Protein AF-A0A4Y2WR35-F1 (afdb_monomer_lite)

Sequence (167 aa):
MSSLKALQKFKPNNNLVEEIQGLIDGTISLHWVKAHIGVAGNEERWNRDDAKGRYTFSIFPKVSTKRCIDSHLLSQVTTNHGLYPHYLKRFNLRESNCRFGEDANEGIQHYIYWCPLLDSCSSIIRPGVSIGQILQDKNKIKEFKSILNFLYNHQQDIFEQESVDRP

pLDDT: mean 83.19, std 10.54, range [44.12, 95.12]

Organism: Araneus ventricosus (NCBI:txid182803)

Structure (mmCIF, N/CA/C/O backbone):
data_AF-A0A4Y2WR35-F1
#
_entry.id   AF-A0A4Y2WR35-F1
#
loop_
_atom_site.group_PDB
_atom_site.id
_atom_site.type_symbol
_atom_site.label_atom_id
_atom_site.label_alt_id
_atom_site.label_comp_id
_atom_site.label_asym_id
_atom_site.label_entity_id
_atom_site.label_seq_id
_atom_site.pdbx_PDB_ins_code
_atom_site.Cartn_x
_atom_site.Cartn_y
_atom_site.Cartn_z
_atom_site.occupancy
_atom_site.B_iso_or_equiv
_atom_site.auth_seq_id
_atom_site.auth_comp_id
_atom_site.auth_asym_id
_atom_site.auth_atom_id
_atom_site.pdbx_PDB_model_num
ATOM 1 N N . MET A 1 1 ? -2.200 11.606 18.482 1.00 44.12 1 MET A N 1
ATOM 2 C CA . MET A 1 1 ? -3.624 11.740 18.879 1.00 44.12 1 MET A CA 1
ATOM 3 C C . MET A 1 1 ? -4.454 10.915 17.909 1.00 44.12 1 MET A C 1
ATOM 5 O O . MET A 1 1 ? -4.179 11.010 16.724 1.00 44.12 1 MET A O 1
ATOM 9 N N . SER A 1 2 ? -5.399 10.084 18.363 1.00 62.19 2 SER A N 1
ATOM 10 C CA . SER A 1 2 ? -6.321 9.415 17.429 1.00 62.19 2 SER A CA 1
ATOM 11 C C . SER A 1 2 ? -7.335 10.423 16.884 1.00 62.19 2 SER A C 1
ATOM 13 O O . SER A 1 2 ? -7.670 11.379 17.584 1.00 62.19 2 SER A O 1
ATOM 15 N N . SER A 1 3 ? -7.857 10.196 15.676 1.00 64.06 3 SER A N 1
ATOM 16 C CA . SER A 1 3 ? -8.886 11.054 15.064 1.00 64.06 3 SER A CA 1
ATOM 17 C C . SER A 1 3 ? -10.121 11.211 15.963 1.00 64.06 3 SER A C 1
ATOM 19 O O . SER A 1 3 ? -10.719 12.276 16.020 1.00 64.06 3 SER A O 1
ATOM 21 N N . LEU A 1 4 ? -10.434 10.181 16.757 1.00 65.50 4 LEU A N 1
ATOM 22 C CA . LEU A 1 4 ? -11.497 10.189 17.765 1.00 65.50 4 LEU A CA 1
ATOM 23 C C . LEU A 1 4 ? -11.230 11.174 18.913 1.00 65.50 4 LEU A C 1
ATOM 25 O O . LEU A 1 4 ? -12.097 11.950 19.298 1.00 65.50 4 LEU A O 1
ATOM 29 N N . LYS A 1 5 ? -9.997 11.175 19.439 1.00 63.31 5 LYS A N 1
ATOM 30 C CA . LYS A 1 5 ? -9.579 12.134 20.470 1.00 63.31 5 LYS A CA 1
ATOM 31 C C . LYS A 1 5 ? -9.493 13.553 19.911 1.00 63.31 5 LYS A C 1
ATOM 33 O O . LYS A 1 5 ? -9.698 14.493 20.668 1.00 63.31 5 LYS A O 1
ATOM 38 N N . ALA A 1 6 ? -9.196 13.708 18.619 1.00 65.06 6 ALA A N 1
ATOM 39 C CA . ALA A 1 6 ? -9.232 15.005 17.950 1.00 65.06 6 ALA A CA 1
ATOM 40 C C . ALA A 1 6 ? -10.673 15.538 17.849 1.00 65.06 6 ALA A C 1
ATOM 42 O O . ALA A 1 6 ? -10.910 16.679 18.227 1.00 65.06 6 ALA A O 1
ATOM 43 N N . LEU A 1 7 ? -11.632 14.685 17.466 1.00 68.75 7 LEU A N 1
ATOM 44 C CA . LEU A 1 7 ? -13.063 15.012 17.405 1.00 68.75 7 LEU A CA 1
ATOM 45 C C . LEU A 1 7 ? -13.647 15.468 18.749 1.00 68.75 7 LEU A C 1
ATOM 47 O O . LEU A 1 7 ? -14.496 16.346 18.766 1.00 68.75 7 LEU A O 1
ATOM 51 N N . GLN A 1 8 ? -13.196 14.907 19.871 1.00 68.25 8 GLN A N 1
ATOM 52 C CA . GLN A 1 8 ? -13.734 15.244 21.198 1.00 68.25 8 GLN A CA 1
ATOM 53 C C . GLN A 1 8 ? -13.068 16.458 21.869 1.00 68.25 8 GLN A C 1
ATOM 55 O O . GLN A 1 8 ? -13.637 17.013 22.804 1.00 68.25 8 GLN A O 1
ATOM 60 N N . LYS A 1 9 ? -11.849 16.847 21.464 1.00 64.88 9 LYS A N 1
ATOM 61 C CA . LYS A 1 9 ? -11.061 17.885 22.165 1.00 64.88 9 LYS A CA 1
ATOM 62 C C . LYS A 1 9 ? -10.856 19.185 21.397 1.00 64.88 9 LYS A C 1
ATOM 64 O O . LYS A 1 9 ? -10.501 20.178 22.027 1.00 64.88 9 LYS A O 1
ATOM 69 N N . PHE A 1 10 ? -11.004 19.194 20.076 1.00 65.69 10 PHE A N 1
ATOM 70 C CA . PHE A 1 10 ? -10.742 20.394 19.283 1.00 65.69 10 PHE A CA 1
ATOM 71 C C . PHE A 1 10 ? -12.014 21.196 19.028 1.00 65.69 10 PHE A C 1
ATOM 73 O O . PHE A 1 10 ? -13.062 20.626 18.725 1.00 65.69 10 PHE A O 1
ATOM 80 N N . LYS A 1 11 ? -11.889 22.531 19.095 1.00 69.56 11 LYS A N 1
ATOM 81 C CA . LYS A 1 11 ? -12.861 23.423 18.463 1.00 69.56 11 LYS A CA 1
ATOM 82 C C . LYS A 1 11 ? -12.789 23.182 16.952 1.00 69.56 11 LYS A C 1
ATOM 84 O O . LYS A 1 11 ? -11.704 23.339 16.385 1.00 69.56 11 LYS A O 1
ATOM 89 N N . PRO A 1 12 ? -13.877 22.733 16.320 1.00 65.81 12 PRO A N 1
ATOM 90 C CA . PRO A 1 12 ? -13.887 22.503 14.888 1.00 65.81 12 PRO A CA 1
ATOM 91 C C . PRO A 1 12 ? -13.735 23.830 14.134 1.00 65.81 12 PRO A C 1
ATOM 93 O O . PRO A 1 12 ? -14.333 24.830 14.501 1.00 65.81 12 PRO A O 1
ATOM 96 N N . ASN A 1 13 ? -12.928 23.824 13.072 1.00 72.00 13 ASN A N 1
ATOM 97 C CA . ASN A 1 13 ? -12.871 24.897 12.066 1.00 72.00 13 ASN A CA 1
ATOM 98 C C . ASN A 1 13 ? -13.473 24.409 10.732 1.00 72.00 13 ASN A C 1
ATOM 100 O O . ASN A 1 13 ? -13.127 24.903 9.661 1.00 72.00 13 ASN A O 1
ATOM 104 N N . ASN A 1 14 ? -14.274 23.342 10.785 1.00 75.12 14 ASN A N 1
ATOM 105 C CA . ASN A 1 14 ? -14.813 22.647 9.625 1.00 75.12 14 ASN A CA 1
ATOM 106 C C . ASN A 1 14 ? -16.244 22.196 9.928 1.00 75.12 14 ASN A C 1
ATOM 108 O O . ASN A 1 14 ? -16.462 21.460 10.892 1.00 75.12 14 ASN A O 1
ATOM 112 N N . ASN A 1 15 ? -17.178 22.597 9.068 1.00 81.06 15 ASN A N 1
ATOM 113 C CA . ASN A 1 15 ? -18.616 22.377 9.225 1.00 81.06 15 ASN A CA 1
ATOM 114 C C . ASN A 1 15 ? -18.983 20.887 9.375 1.00 81.06 15 ASN A C 1
ATOM 116 O O . ASN A 1 15 ? -19.866 20.551 10.153 1.00 81.06 15 ASN A O 1
ATOM 120 N N . LEU A 1 16 ? -18.253 19.969 8.723 1.00 77.88 16 LEU A N 1
ATOM 121 C CA . LEU A 1 16 ? -18.474 18.523 8.886 1.00 77.88 16 LEU A CA 1
ATOM 122 C C . LEU A 1 16 ? -18.156 18.044 10.306 1.00 77.88 16 LEU A C 1
ATOM 124 O O . LEU A 1 16 ? -18.783 17.121 10.817 1.00 77.88 16 LEU A O 1
ATOM 128 N N . VAL A 1 17 ? -17.148 18.637 10.946 1.00 78.25 17 VAL A N 1
ATOM 129 C CA . VAL A 1 17 ? -16.746 18.261 12.305 1.00 78.25 17 VAL A CA 1
ATOM 130 C C . VAL A 1 17 ? -17.771 18.778 13.317 1.00 78.25 17 VAL A C 1
ATOM 132 O O . VAL A 1 17 ? -18.075 18.060 14.266 1.00 78.25 17 VAL A O 1
ATOM 135 N N . GLU A 1 18 ? -18.344 19.964 13.086 1.00 79.75 18 GLU A N 1
ATOM 136 C CA . GLU A 1 18 ? -19.463 20.506 13.874 1.00 79.75 18 GLU A CA 1
ATOM 137 C C . GLU A 1 18 ? -20.716 19.633 13.761 1.00 79.75 18 GLU A C 1
ATOM 139 O O . GLU A 1 18 ? -21.294 19.262 14.781 1.00 79.75 18 GLU A O 1
ATOM 144 N N . GLU A 1 19 ? -21.094 19.232 12.544 1.00 83.12 19 GLU A N 1
ATOM 145 C CA . GLU A 1 19 ? -22.228 18.328 12.317 1.00 83.12 19 GLU A CA 1
ATOM 146 C C . GLU A 1 19 ? -22.036 16.983 13.028 1.00 83.12 19 GLU A C 1
ATOM 148 O O . GLU A 1 19 ? -22.923 16.521 13.744 1.00 83.12 19 GLU A O 1
ATOM 153 N N . ILE A 1 20 ? -20.854 16.368 12.896 1.00 81.88 20 ILE A N 1
ATOM 154 C CA . ILE A 1 20 ? -20.542 15.101 13.572 1.00 81.88 20 ILE A CA 1
ATOM 155 C C . ILE A 1 20 ? -20.581 15.267 15.096 1.00 81.88 20 ILE A C 1
ATOM 157 O O . ILE A 1 20 ? -21.106 14.391 15.780 1.00 81.88 20 ILE A O 1
ATOM 161 N N . GLN A 1 21 ? -20.053 16.368 15.642 1.00 77.38 21 GLN A N 1
ATOM 162 C CA . GLN A 1 21 ? -20.131 16.657 17.079 1.00 77.38 21 GLN A CA 1
ATOM 163 C C . GLN A 1 21 ? -21.580 16.828 17.552 1.00 77.38 21 GLN A C 1
ATOM 165 O O . GLN A 1 21 ? -21.914 16.325 18.619 1.00 77.38 21 GLN A O 1
ATOM 170 N N . GLY A 1 22 ? -22.443 17.471 16.758 1.00 80.12 22 GLY A N 1
ATOM 171 C CA . GLY A 1 22 ? -23.868 17.629 17.069 1.00 80.12 22 GLY A CA 1
ATOM 172 C C . GLY A 1 22 ? -24.654 16.313 17.081 1.00 80.12 22 GLY A C 1
ATOM 173 O O . GLY A 1 22 ? -25.625 16.191 17.823 1.00 80.12 22 GLY A O 1
ATOM 174 N N . LEU A 1 23 ? -24.222 15.315 16.302 1.00 82.06 23 LEU A N 1
ATOM 175 C CA . LEU A 1 23 ? -24.818 13.972 16.289 1.00 82.06 23 LEU A CA 1
ATOM 176 C C . LEU A 1 23 ? -24.358 13.091 17.460 1.00 82.06 23 LEU A C 1
ATOM 178 O O . LEU A 1 23 ? -25.039 12.125 17.799 1.00 82.06 23 LEU A O 1
ATOM 182 N N . ILE A 1 24 ? -23.203 13.386 18.063 1.00 80.56 24 ILE A N 1
ATOM 183 C CA . ILE A 1 24 ? -22.684 12.663 19.228 1.00 80.56 24 ILE A CA 1
ATOM 184 C C . ILE A 1 24 ? -23.277 13.315 20.480 1.00 80.56 24 ILE A C 1
ATOM 186 O O . ILE A 1 24 ? -22.638 14.139 21.135 1.00 80.56 24 ILE A O 1
ATOM 190 N N . ASP A 1 25 ? -24.518 12.964 20.810 1.00 74.62 25 ASP A N 1
ATOM 191 C CA . ASP A 1 25 ? -25.095 13.356 22.093 1.00 74.62 25 ASP A CA 1
ATOM 192 C C . ASP A 1 25 ? -24.472 12.550 23.253 1.00 74.62 25 ASP A C 1
ATOM 194 O O . ASP A 1 25 ? -23.735 11.576 23.061 1.00 74.62 25 ASP A O 1
ATOM 198 N N . GLY A 1 26 ? -24.762 12.963 24.490 1.00 72.38 26 GLY A N 1
ATOM 199 C CA . GLY A 1 26 ? -24.233 12.325 25.701 1.00 72.38 26 GLY A CA 1
ATOM 200 C C . GLY A 1 26 ? -24.618 10.849 25.883 1.00 72.38 26 GLY A C 1
ATOM 201 O O . GLY A 1 26 ? -24.172 10.233 26.850 1.00 72.38 26 GLY A O 1
ATOM 202 N N . THR A 1 27 ? -25.427 10.275 24.986 1.00 82.00 27 THR A N 1
ATOM 203 C CA . THR A 1 27 ? -25.797 8.855 24.987 1.00 82.00 27 THR A CA 1
ATOM 204 C C . THR A 1 27 ? -24.857 7.995 24.136 1.00 82.00 27 THR A C 1
ATOM 206 O O . THR A 1 27 ? -24.815 6.774 24.305 1.00 82.00 27 THR A O 1
ATOM 209 N N . ILE A 1 28 ? -24.047 8.607 23.265 1.00 76.69 28 ILE A N 1
ATOM 210 C CA . ILE A 1 28 ? -23.134 7.901 22.365 1.00 76.69 28 ILE A CA 1
ATOM 211 C C . ILE A 1 28 ? -21.714 7.910 22.932 1.00 76.69 28 ILE A C 1
ATOM 213 O O . ILE A 1 28 ? -21.074 8.948 23.092 1.00 76.69 28 ILE A O 1
ATOM 217 N N . SER A 1 29 ? -21.167 6.714 23.168 1.00 73.75 29 SER A N 1
ATOM 218 C CA . SER A 1 29 ? -19.768 6.542 23.564 1.00 73.75 29 SER A CA 1
ATOM 219 C C . SER A 1 29 ? -18.930 6.009 22.405 1.00 73.75 29 SER A C 1
ATOM 221 O O . SER A 1 29 ? -19.184 4.948 21.833 1.00 73.75 29 SER A O 1
ATOM 223 N N . LEU A 1 30 ? -17.888 6.756 22.057 1.00 74.94 30 LEU A N 1
ATOM 224 C CA . LEU A 1 30 ? -16.969 6.384 20.995 1.00 74.94 30 LEU A CA 1
ATOM 225 C C . LEU A 1 30 ? -15.734 5.697 21.579 1.00 74.94 30 LEU A C 1
ATOM 227 O O . LEU A 1 30 ? -15.012 6.277 22.390 1.00 74.94 30 LEU A O 1
ATOM 231 N N . HIS A 1 31 ? -15.445 4.487 21.106 1.00 73.00 31 HIS A N 1
ATOM 232 C CA . HIS A 1 31 ? -14.289 3.705 21.534 1.00 73.00 31 HIS A CA 1
ATOM 233 C C . HIS A 1 31 ? -13.384 3.393 20.347 1.00 73.00 31 HIS A C 1
ATOM 235 O O . HIS A 1 31 ? -13.841 2.948 19.295 1.00 73.00 31 HIS A O 1
ATOM 241 N N . TRP A 1 32 ? -12.075 3.598 20.519 1.00 71.25 32 TRP A N 1
ATOM 242 C CA . TRP A 1 32 ? -11.104 3.076 19.564 1.00 71.25 32 TRP A CA 1
ATOM 243 C C . TRP A 1 32 ? -10.790 1.632 19.930 1.00 71.25 32 TRP A C 1
ATOM 245 O O . TRP A 1 32 ? -10.227 1.359 20.989 1.00 71.25 32 TRP A O 1
ATOM 255 N N . VAL A 1 33 ? -11.144 0.716 19.039 1.00 68.31 33 VAL A N 1
ATOM 256 C CA . VAL A 1 33 ? -10.839 -0.704 19.178 1.00 68.31 33 VAL A CA 1
ATOM 257 C C . VAL A 1 33 ? -9.763 -1.040 18.159 1.00 68.31 33 VAL A C 1
ATOM 259 O O . VAL A 1 33 ? -9.897 -0.725 16.975 1.00 68.31 33 VAL A O 1
ATOM 262 N N . LYS A 1 34 ? -8.681 -1.684 18.605 1.00 67.75 34 LYS A N 1
ATOM 263 C CA . LYS A 1 34 ? -7.681 -2.206 17.676 1.00 67.75 34 LYS A CA 1
ATOM 264 C C . LYS A 1 34 ? -8.340 -3.289 16.829 1.00 67.75 34 LYS A C 1
ATOM 266 O O . LYS A 1 34 ? -8.971 -4.194 17.369 1.00 67.75 34 LYS A O 1
ATOM 271 N N . ALA A 1 35 ? -8.175 -3.221 15.513 1.00 69.75 35 ALA A N 1
ATOM 272 C CA . ALA A 1 35 ? -8.637 -4.301 14.657 1.00 69.75 35 ALA A CA 1
ATOM 273 C C . ALA A 1 35 ? -8.012 -5.637 15.098 1.00 69.75 35 ALA A C 1
ATOM 275 O O . ALA A 1 35 ? -6.855 -5.677 15.526 1.00 69.75 35 ALA A O 1
ATOM 276 N N . HIS A 1 36 ? -8.773 -6.723 14.943 1.00 72.81 36 HIS A N 1
ATOM 277 C CA . HIS A 1 36 ? -8.293 -8.102 15.105 1.00 72.81 36 HIS A CA 1
ATOM 278 C C . HIS A 1 36 ? -7.995 -8.546 16.547 1.00 72.81 36 HIS A C 1
ATOM 280 O O . HIS A 1 36 ? -7.155 -9.419 16.736 1.00 72.81 36 HIS A O 1
ATOM 286 N N . ILE A 1 37 ? -8.658 -7.966 17.556 1.00 76.75 37 ILE A N 1
ATOM 287 C CA . ILE A 1 37 ? -8.525 -8.378 18.970 1.00 76.75 37 ILE A CA 1
ATOM 288 C C . ILE A 1 37 ? -9.687 -9.253 19.489 1.00 76.75 37 ILE A C 1
ATOM 290 O O . ILE A 1 37 ? -9.859 -9.344 20.700 1.00 76.75 37 ILE A O 1
ATOM 294 N N . GLY A 1 38 ? -10.501 -9.867 18.619 1.00 78.75 38 GLY A N 1
ATOM 295 C CA . GLY A 1 38 ? -11.636 -10.704 19.042 1.00 78.75 38 GLY A CA 1
ATOM 296 C C . GLY A 1 38 ? -12.984 -9.983 19.145 1.00 78.75 38 GLY A C 1
ATOM 297 O O . GLY A 1 38 ? -13.934 -10.540 19.686 1.00 78.75 38 GLY A O 1
ATOM 298 N N . VAL A 1 39 ? -13.103 -8.738 18.668 1.00 82.56 39 VAL A 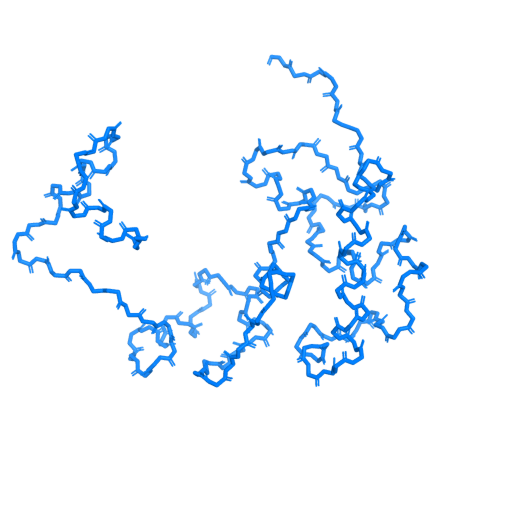N 1
ATOM 299 C CA . VAL A 1 39 ? -14.390 -8.019 18.689 1.00 82.56 39 VAL A CA 1
ATOM 300 C C . VAL A 1 39 ? -15.252 -8.472 17.513 1.00 82.56 39 VAL A C 1
ATOM 302 O O . VAL A 1 39 ? -14.990 -8.074 16.376 1.00 82.56 39 VAL A O 1
ATOM 305 N N . ALA A 1 40 ? -16.292 -9.259 17.807 1.00 84.44 40 ALA A N 1
ATOM 306 C CA . ALA A 1 40 ? -17.157 -9.927 16.828 1.00 84.44 40 ALA A CA 1
ATOM 307 C C . ALA A 1 40 ? -17.599 -9.012 15.674 1.00 84.44 40 ALA A C 1
ATOM 309 O O . ALA A 1 40 ? -17.296 -9.301 14.523 1.00 84.44 40 ALA A O 1
ATOM 310 N N . GLY A 1 41 ? -18.184 -7.842 15.959 1.00 82.00 41 GLY A N 1
ATOM 311 C CA . GLY A 1 41 ? -18.642 -6.924 14.905 1.00 82.00 41 GLY A CA 1
ATOM 312 C C . GLY A 1 41 ? -17.525 -6.383 13.996 1.00 82.00 41 GLY A C 1
ATOM 313 O O . GLY A 1 41 ? -17.745 -6.141 12.810 1.00 82.00 41 GLY A O 1
ATOM 314 N N . ASN A 1 42 ? -16.302 -6.226 14.515 1.00 79.50 42 ASN A N 1
ATOM 315 C CA . ASN A 1 42 ? -15.149 -5.821 13.707 1.00 79.50 42 ASN A CA 1
ATOM 316 C C . ASN A 1 42 ? -14.629 -6.981 12.838 1.00 79.50 42 ASN A C 1
ATOM 318 O O . ASN A 1 42 ? -14.214 -6.762 11.700 1.00 79.50 42 ASN A O 1
ATOM 322 N N . GLU A 1 43 ? -14.639 -8.206 13.361 1.00 83.19 43 GLU A N 1
ATOM 323 C CA . GLU A 1 43 ? -14.208 -9.405 12.632 1.00 83.19 43 GLU A CA 1
ATOM 324 C C . GLU A 1 43 ? -15.219 -9.824 11.564 1.00 83.19 43 GLU A C 1
ATOM 326 O O . GLU A 1 43 ? -14.834 -10.099 10.431 1.00 83.19 43 GLU A O 1
ATOM 331 N N . GLU A 1 44 ? -16.512 -9.768 11.874 1.00 86.88 44 GLU A N 1
ATOM 332 C CA . GLU A 1 44 ? -17.586 -9.963 10.904 1.00 86.88 44 GLU A CA 1
ATOM 333 C C . GLU A 1 44 ? -17.470 -8.968 9.754 1.00 86.88 44 GLU A C 1
ATOM 335 O O . GLU A 1 44 ? -17.514 -9.366 8.594 1.00 86.88 44 GLU A O 1
ATOM 340 N N . ARG A 1 45 ? -17.253 -7.678 10.053 1.00 85.00 45 ARG A N 1
ATOM 341 C CA . ARG A 1 45 ? -17.083 -6.654 9.016 1.00 85.00 45 ARG A CA 1
ATOM 342 C C . ARG A 1 45 ? -15.853 -6.899 8.143 1.00 85.00 45 ARG A C 1
ATOM 344 O O . ARG A 1 45 ? -15.897 -6.589 6.957 1.00 85.00 45 ARG A O 1
ATOM 351 N N . TRP A 1 46 ? -14.774 -7.464 8.688 1.00 86.31 46 TRP A N 1
ATOM 352 C CA . TRP A 1 46 ? -13.595 -7.837 7.899 1.00 86.31 46 TRP A CA 1
ATOM 353 C C . TRP A 1 46 ? -13.917 -8.894 6.834 1.00 86.31 46 TRP A C 1
ATOM 355 O O . TRP A 1 46 ? -13.372 -8.830 5.730 1.00 86.31 46 TRP A O 1
ATOM 365 N N . ASN A 1 47 ? -14.837 -9.807 7.143 1.00 87.44 47 ASN A N 1
ATOM 366 C CA . ASN A 1 47 ? -15.224 -10.920 6.278 1.00 87.44 47 ASN A CA 1
ATOM 367 C C . ASN A 1 47 ? -16.323 -10.575 5.257 1.00 87.44 47 ASN A C 1
ATOM 369 O O . ASN A 1 47 ? -16.662 -11.433 4.451 1.00 87.44 47 ASN A O 1
ATOM 373 N N . ARG A 1 48 ? -16.884 -9.356 5.266 1.00 88.12 48 ARG A N 1
ATOM 374 C CA . ARG A 1 48 ? -17.885 -8.935 4.268 1.00 88.12 48 ARG A CA 1
ATOM 375 C C . ARG A 1 48 ? -17.225 -8.470 2.971 1.00 88.12 48 ARG A C 1
ATOM 377 O O . ARG A 1 48 ? -16.232 -7.740 3.004 1.00 88.12 48 ARG A O 1
ATOM 384 N N . ASP A 1 49 ? -17.812 -8.832 1.836 1.00 82.88 49 ASP A N 1
ATOM 385 C CA . ASP A 1 49 ? -17.270 -8.515 0.507 1.00 82.88 49 ASP A CA 1
ATOM 386 C C . ASP A 1 49 ? -17.428 -7.038 0.109 1.00 82.88 49 ASP A C 1
ATOM 388 O O . ASP A 1 49 ? -16.631 -6.517 -0.668 1.00 82.88 49 ASP A O 1
ATOM 392 N N . ASP A 1 50 ? -18.390 -6.327 0.701 1.00 83.75 50 ASP A N 1
ATOM 393 C CA . ASP A 1 50 ? -18.638 -4.893 0.487 1.00 83.75 50 ASP A CA 1
ATOM 394 C C . ASP A 1 50 ? -17.742 -3.975 1.343 1.00 83.75 50 ASP A C 1
ATOM 396 O O . ASP A 1 50 ? -17.800 -2.743 1.257 1.00 83.75 50 ASP A O 1
ATOM 400 N N . ALA A 1 51 ? -16.891 -4.550 2.196 1.00 77.75 51 ALA A N 1
ATOM 401 C CA . ALA A 1 51 ? -16.072 -3.781 3.114 1.00 77.75 51 ALA A CA 1
ATOM 402 C C . ALA A 1 51 ? -14.848 -3.157 2.423 1.00 77.75 51 ALA A C 1
ATOM 404 O O . ALA A 1 51 ? -14.140 -3.788 1.638 1.00 77.75 51 ALA A O 1
ATOM 405 N N . LYS A 1 52 ? -14.499 -1.924 2.813 1.00 82.38 52 LYS A N 1
ATOM 406 C CA . LYS A 1 52 ? -13.223 -1.292 2.427 1.00 82.38 52 LYS A CA 1
ATOM 407 C C . LYS A 1 52 ? -12.030 -2.183 2.821 1.00 82.38 52 LYS A C 1
ATOM 409 O O . LYS A 1 52 ? -12.097 -2.953 3.778 1.00 82.38 52 LYS A O 1
ATOM 414 N N . GLY A 1 53 ? -10.922 -2.062 2.087 1.00 86.56 53 GLY A N 1
ATOM 415 C CA . GLY A 1 53 ? -9.691 -2.812 2.373 1.00 86.56 53 GLY A CA 1
ATOM 416 C C . GLY A 1 53 ? -9.627 -4.216 1.763 1.00 86.56 53 GLY A C 1
ATOM 417 O O . GLY A 1 53 ? -8.826 -5.026 2.222 1.00 86.56 53 GLY A O 1
ATOM 418 N N . ARG A 1 54 ? -10.418 -4.511 0.718 1.00 90.56 54 ARG A N 1
ATOM 419 C CA . ARG A 1 54 ? -10.392 -5.815 0.022 1.00 90.56 54 ARG A CA 1
ATOM 420 C C . ARG A 1 54 ? -9.018 -6.192 -0.534 1.00 90.56 54 ARG A C 1
ATOM 422 O O . ARG A 1 54 ? -8.659 -7.362 -0.513 1.00 90.56 54 ARG A O 1
ATOM 429 N N . TYR A 1 55 ? -8.216 -5.211 -0.945 1.00 90.62 55 TYR A N 1
ATOM 430 C CA . TYR A 1 55 ? -6.824 -5.461 -1.318 1.00 90.62 55 TYR A CA 1
ATOM 431 C C . TYR A 1 55 ? -6.011 -6.037 -0.144 1.00 90.62 55 TYR A C 1
ATOM 433 O O . TYR A 1 55 ? -5.315 -7.033 -0.284 1.00 90.62 55 TYR A O 1
ATOM 441 N N . THR A 1 56 ? -6.123 -5.458 1.054 1.00 91.88 56 THR A N 1
ATOM 442 C CA . THR A 1 56 ? -5.443 -6.002 2.239 1.00 91.88 56 THR A CA 1
ATOM 443 C C . THR A 1 56 ? -6.025 -7.359 2.635 1.00 91.88 56 THR A C 1
ATOM 445 O O . THR A 1 56 ? -5.278 -8.240 3.054 1.00 91.88 56 THR A O 1
ATOM 448 N N . PHE A 1 57 ? -7.336 -7.559 2.465 1.00 91.50 57 PHE A N 1
ATOM 449 C CA . PHE A 1 57 ? -7.995 -8.846 2.691 1.00 91.50 57 PHE A CA 1
ATOM 450 C C . PHE A 1 57 ? -7.464 -9.950 1.769 1.00 91.50 57 PHE A C 1
ATOM 452 O O . PHE A 1 57 ? -7.215 -11.052 2.247 1.00 91.50 57 PHE A O 1
ATOM 459 N N . SER A 1 58 ? -7.216 -9.665 0.485 1.00 91.69 58 SER A N 1
ATOM 460 C CA . SER A 1 58 ? -6.686 -10.668 -0.451 1.00 91.69 58 SER A CA 1
ATOM 461 C C . SER A 1 58 ? -5.282 -11.156 -0.071 1.00 91.69 58 SER A C 1
ATOM 463 O O . SER A 1 58 ? -4.924 -12.297 -0.352 1.00 91.69 58 SER A O 1
ATOM 465 N N . ILE A 1 59 ? -4.503 -10.327 0.630 1.00 92.75 59 ILE A N 1
ATOM 466 C C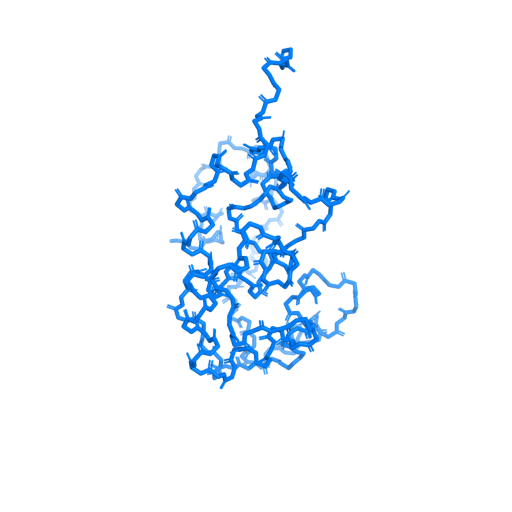A . ILE A 1 59 ? -3.191 -10.694 1.184 1.00 92.75 59 ILE A CA 1
ATOM 467 C C . ILE A 1 59 ? -3.350 -11.394 2.542 1.00 92.75 59 ILE A C 1
ATOM 469 O O . ILE A 1 59 ? -2.633 -12.343 2.865 1.00 92.75 59 ILE A O 1
ATOM 473 N N . PHE A 1 60 ? -4.284 -10.912 3.359 1.00 91.81 60 PHE A N 1
ATOM 474 C CA . PHE A 1 60 ? -4.465 -11.307 4.749 1.00 91.81 60 PHE A CA 1
ATOM 475 C C . PHE A 1 60 ? -5.926 -11.653 5.066 1.00 91.81 60 PHE A C 1
ATOM 477 O O . PHE A 1 60 ? -6.573 -10.942 5.840 1.00 91.81 60 PHE A O 1
ATOM 484 N N . PRO A 1 61 ? -6.448 -12.782 4.560 1.00 90.00 61 PRO A N 1
ATOM 485 C CA . PRO A 1 61 ? -7.861 -13.120 4.731 1.00 90.00 61 PRO A CA 1
ATOM 486 C C . PRO A 1 61 ? -8.213 -13.347 6.204 1.00 90.00 61 PRO A C 1
ATOM 488 O O . PRO A 1 61 ? -9.312 -13.038 6.652 1.00 90.00 61 PRO A O 1
ATOM 491 N N . LYS A 1 62 ? -7.245 -13.821 6.997 1.00 86.19 62 LYS A N 1
ATOM 492 C CA . LYS A 1 62 ? -7.413 -14.032 8.434 1.00 86.19 62 LYS A CA 1
ATOM 493 C C . LYS A 1 62 ? -6.911 -12.844 9.245 1.00 86.19 62 LYS A C 1
ATOM 495 O O . LYS A 1 62 ? -5.774 -12.381 9.083 1.00 86.19 62 LYS A O 1
ATOM 500 N N . VAL A 1 63 ? -7.749 -12.423 10.182 1.00 79.50 63 VAL A N 1
ATOM 501 C CA . VAL A 1 63 ? -7.402 -11.498 11.262 1.00 79.50 63 VAL A CA 1
ATOM 502 C C . VAL A 1 63 ? -6.305 -12.110 12.146 1.00 79.50 63 VAL A C 1
ATOM 504 O O . VAL A 1 63 ? -6.288 -13.320 12.367 1.00 79.50 63 VAL A O 1
ATOM 507 N N . SER A 1 64 ? -5.331 -11.314 12.600 1.00 82.31 64 SER A N 1
ATOM 508 C CA . SER A 1 64 ? -4.250 -11.815 13.466 1.00 82.31 64 SER A CA 1
ATOM 509 C C . SER A 1 64 ? -3.592 -10.700 14.273 1.00 82.31 64 SER A C 1
ATOM 511 O O . SER A 1 64 ? -3.104 -9.726 13.701 1.00 82.31 64 SER A O 1
ATOM 513 N N . THR A 1 65 ? -3.499 -10.886 15.592 1.00 80.88 65 THR A N 1
ATOM 514 C CA . THR A 1 65 ? -2.737 -10.013 16.505 1.00 80.88 65 THR A CA 1
ATOM 515 C C . THR A 1 65 ? -1.228 -10.235 16.437 1.00 80.88 65 THR A C 1
ATOM 517 O O . THR A 1 65 ? -0.464 -9.375 16.864 1.00 80.88 65 THR A O 1
ATOM 520 N N . LYS A 1 66 ? -0.789 -11.381 15.900 1.00 83.69 66 LYS A N 1
ATOM 521 C CA . LYS A 1 66 ? 0.631 -11.752 15.798 1.00 83.69 66 LYS A CA 1
ATOM 522 C C . LYS A 1 66 ? 1.315 -11.148 14.572 1.00 83.69 66 LYS A C 1
ATOM 524 O O . LYS A 1 66 ? 2.537 -11.174 14.476 1.00 83.69 66 LYS A O 1
ATOM 529 N N . ARG A 1 67 ? 0.540 -10.632 13.615 1.00 85.94 67 ARG A N 1
ATOM 530 C CA . ARG A 1 67 ? 1.075 -10.007 12.406 1.00 85.94 67 ARG A CA 1
ATOM 531 C C . ARG A 1 67 ? 1.648 -8.634 12.755 1.00 85.94 67 ARG A C 1
ATOM 533 O O . ARG A 1 67 ? 0.905 -7.735 13.136 1.00 85.94 67 ARG A O 1
ATOM 540 N N . CYS A 1 68 ? 2.955 -8.476 12.578 1.00 83.75 68 CYS A N 1
ATOM 541 C CA . CYS A 1 68 ? 3.637 -7.193 12.693 1.00 83.75 68 CYS A CA 1
ATOM 542 C C . CYS A 1 68 ? 4.128 -6.759 11.308 1.00 83.75 68 CYS A C 1
ATOM 544 O O . CYS A 1 68 ? 4.858 -7.501 10.656 1.00 83.75 68 CYS A O 1
ATOM 546 N N . ILE A 1 69 ? 3.707 -5.575 10.863 1.00 87.12 69 ILE A N 1
ATOM 547 C CA . ILE A 1 69 ? 4.261 -4.901 9.687 1.00 87.12 69 ILE A CA 1
ATOM 548 C C . ILE A 1 69 ? 5.087 -3.737 10.225 1.00 87.12 69 ILE A C 1
ATOM 550 O O . ILE A 1 69 ? 4.548 -2.712 10.635 1.00 87.12 69 ILE A O 1
ATOM 554 N N . ASP A 1 70 ? 6.395 -3.942 10.299 1.00 84.62 70 ASP A N 1
ATOM 555 C CA . ASP A 1 70 ? 7.340 -3.077 11.013 1.00 84.62 70 ASP A CA 1
ATOM 556 C C . ASP A 1 70 ? 7.980 -1.996 10.127 1.00 84.62 70 ASP A C 1
ATOM 558 O O . ASP A 1 70 ? 8.848 -1.245 10.564 1.00 84.62 70 ASP A O 1
ATOM 562 N N . SER A 1 71 ? 7.563 -1.905 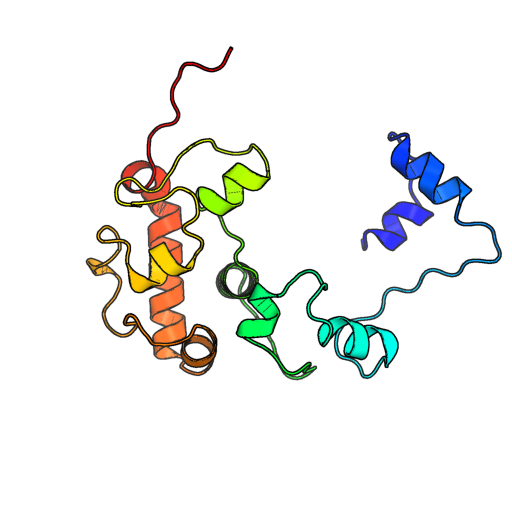8.864 1.00 90.19 71 SER A N 1
ATOM 563 C CA . SER A 1 71 ? 8.191 -1.050 7.865 1.00 90.19 71 SER A CA 1
ATOM 564 C C . SER A 1 71 ? 7.148 -0.283 7.071 1.00 90.19 71 SER A C 1
ATOM 566 O O . SER A 1 71 ? 6.217 -0.874 6.529 1.00 90.19 71 SER A O 1
ATOM 568 N N . HIS A 1 72 ? 7.348 1.031 6.935 1.00 90.19 72 HIS A N 1
ATOM 569 C CA . HIS A 1 72 ? 6.473 1.892 6.135 1.00 90.19 72 HIS A CA 1
ATOM 570 C C . HIS A 1 72 ? 6.320 1.418 4.676 1.00 90.19 72 HIS A C 1
ATOM 572 O O . HIS A 1 72 ? 5.213 1.473 4.147 1.00 90.19 72 HIS A O 1
ATOM 578 N N . LEU A 1 73 ? 7.378 0.859 4.068 1.00 92.44 73 LEU A N 1
ATOM 579 C CA . LEU A 1 73 ? 7.335 0.257 2.729 1.00 92.44 73 LEU A CA 1
ATOM 580 C C . LEU A 1 73 ? 6.392 -0.950 2.691 1.00 92.44 73 LEU A C 1
ATOM 582 O O . LEU A 1 73 ? 5.538 -1.054 1.819 1.00 92.44 73 LEU A O 1
ATOM 586 N N . LEU A 1 74 ? 6.486 -1.844 3.677 1.00 91.62 74 LEU A N 1
ATOM 587 C CA . LEU A 1 74 ? 5.609 -3.016 3.757 1.00 91.62 74 LEU A CA 1
ATOM 588 C C . LEU A 1 74 ? 4.154 -2.619 4.046 1.00 91.62 74 LEU A C 1
ATOM 590 O O . LEU A 1 74 ? 3.225 -3.231 3.517 1.00 91.62 74 LEU A O 1
ATOM 594 N N . SER A 1 75 ? 3.940 -1.570 4.842 1.00 91.25 75 SER A N 1
ATOM 595 C CA . SER A 1 75 ? 2.608 -1.007 5.084 1.00 91.25 75 SER A CA 1
ATOM 596 C C . SER A 1 75 ? 1.991 -0.442 3.808 1.00 91.25 75 SER A C 1
ATOM 598 O O . SER A 1 75 ? 0.843 -0.752 3.503 1.00 91.25 75 SER A O 1
ATOM 600 N N . GLN A 1 76 ? 2.751 0.336 3.032 1.00 90.50 76 GLN A N 1
ATOM 601 C CA . GLN A 1 76 ? 2.321 0.860 1.731 1.00 90.50 76 GLN A CA 1
ATOM 602 C C . GLN A 1 76 ? 1.859 -0.274 0.816 1.00 90.50 76 GLN A C 1
ATOM 604 O O . GLN A 1 76 ? 0.748 -0.278 0.295 1.00 90.50 76 GLN A O 1
ATOM 609 N N . VAL A 1 77 ? 2.655 -1.327 0.740 1.00 90.12 77 VAL A N 1
ATOM 610 C CA . VAL A 1 77 ? 2.376 -2.464 -0.131 1.00 90.12 77 VAL A CA 1
ATOM 611 C C . VAL A 1 77 ? 1.134 -3.216 0.266 1.00 90.12 77 VAL A C 1
ATOM 613 O O . VAL A 1 77 ? 0.304 -3.507 -0.587 1.00 90.12 77 VAL A O 1
ATOM 616 N N . THR A 1 78 ? 1.012 -3.552 1.547 1.00 92.06 78 THR A N 1
ATOM 617 C CA . THR A 1 78 ? -0.103 -4.354 2.069 1.00 92.06 78 THR A CA 1
ATOM 618 C C . THR A 1 78 ? -1.433 -3.612 2.024 1.00 92.06 78 THR A C 1
ATOM 620 O O . THR A 1 78 ? -2.491 -4.228 2.153 1.00 92.06 78 THR A O 1
ATOM 623 N N . THR A 1 79 ? -1.396 -2.301 1.798 1.00 90.44 79 THR A N 1
ATOM 624 C CA . THR A 1 79 ? -2.573 -1.440 1.675 1.00 90.44 79 THR A CA 1
ATOM 625 C C . THR A 1 79 ? -2.812 -0.946 0.248 1.00 90.44 79 THR A C 1
ATOM 627 O O . THR A 1 79 ? -3.820 -0.287 0.009 1.00 90.44 79 THR A O 1
ATOM 630 N N . ASN A 1 80 ? -1.944 -1.296 -0.712 1.00 90.69 80 ASN A N 1
ATOM 631 C CA . ASN A 1 80 ? -1.917 -0.693 -2.050 1.00 90.69 80 ASN A CA 1
ATOM 632 C C . ASN A 1 80 ? -1.887 0.842 -1.979 1.00 90.69 80 ASN A C 1
ATOM 634 O O . ASN A 1 80 ? -2.615 1.542 -2.686 1.00 90.69 80 ASN A O 1
ATOM 638 N N . HIS A 1 81 ? -1.072 1.352 -1.061 1.00 89.69 81 HIS A N 1
ATOM 639 C CA . HIS A 1 81 ? -0.729 2.757 -0.905 1.00 89.69 81 HIS A CA 1
ATOM 640 C C . HIS A 1 81 ? 0.724 2.976 -1.337 1.00 89.69 81 HIS A C 1
ATOM 642 O O . HIS A 1 81 ? 1.496 2.021 -1.412 1.00 89.69 81 HIS A O 1
ATOM 648 N N . GLY A 1 82 ? 1.126 4.219 -1.593 1.00 86.62 82 GLY A N 1
ATOM 649 C CA . GLY A 1 82 ? 2.531 4.551 -1.844 1.00 86.62 82 GLY A CA 1
ATOM 650 C C . GLY A 1 82 ? 2.724 5.795 -2.695 1.00 86.62 82 GLY A C 1
ATOM 651 O O . GLY A 1 82 ? 1.764 6.413 -3.145 1.00 86.62 82 GLY A O 1
ATOM 652 N N . LEU A 1 83 ? 3.984 6.166 -2.910 1.00 87.44 83 LEU A N 1
ATOM 653 C CA . LEU A 1 83 ? 4.351 7.317 -3.737 1.00 87.44 83 LEU A CA 1
ATOM 654 C C . LEU A 1 83 ? 4.482 6.903 -5.208 1.00 87.44 83 LEU A C 1
ATOM 656 O O . LEU A 1 83 ? 5.541 7.046 -5.816 1.00 87.44 83 LEU A O 1
ATOM 660 N N . TYR A 1 84 ? 3.411 6.340 -5.759 1.00 87.50 84 TYR A N 1
ATOM 661 C CA . TYR A 1 84 ? 3.300 5.998 -7.173 1.00 87.50 84 TYR A CA 1
ATOM 662 C C . TYR A 1 84 ? 1.995 6.547 -7.755 1.00 87.50 84 TYR A C 1
ATOM 664 O O . TYR A 1 84 ? 1.031 6.775 -7.013 1.00 87.50 84 TYR A O 1
ATOM 672 N N . PRO A 1 85 ? 1.940 6.782 -9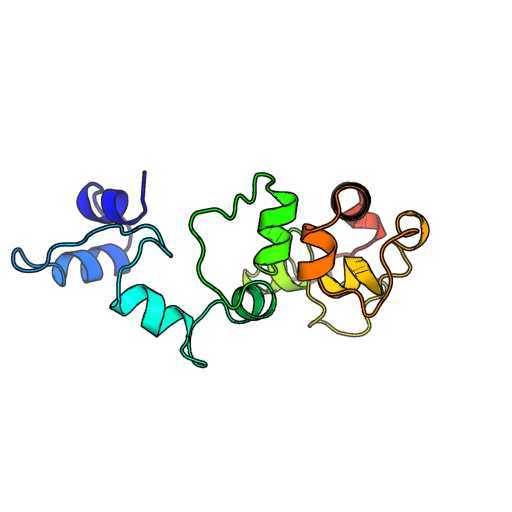.072 1.00 88.94 85 PRO A N 1
ATOM 673 C CA . PRO A 1 85 ? 0.981 7.695 -9.663 1.00 88.94 85 PRO A CA 1
ATOM 674 C C . PRO A 1 85 ? -0.473 7.253 -9.499 1.00 88.94 85 PRO A C 1
ATOM 676 O O . PRO A 1 85 ? -1.284 8.069 -9.079 1.00 88.94 85 PRO A O 1
ATOM 679 N N . HIS A 1 86 ? -0.799 5.965 -9.676 1.00 87.62 86 HIS A N 1
ATOM 680 C CA . HIS A 1 86 ? -2.162 5.461 -9.446 1.00 87.62 86 HIS A CA 1
ATOM 681 C C . HIS A 1 86 ? -2.699 5.801 -8.041 1.00 87.62 86 HIS A C 1
ATOM 683 O O . HIS A 1 86 ? -3.850 6.209 -7.891 1.00 87.62 86 HIS A O 1
ATOM 689 N N . TYR A 1 87 ? -1.878 5.677 -6.989 1.00 88.94 87 TYR A N 1
ATOM 690 C CA . TYR A 1 87 ? -2.320 6.041 -5.641 1.00 88.94 87 TYR A CA 1
ATOM 691 C C . TYR A 1 87 ? -2.418 7.561 -5.460 1.00 88.94 87 TYR A C 1
ATOM 693 O O . TYR A 1 87 ? -3.376 8.027 -4.852 1.00 88.94 87 TYR A O 1
ATOM 701 N N . LEU A 1 88 ? -1.469 8.334 -5.996 1.00 89.31 88 LEU A N 1
ATOM 702 C CA . LEU A 1 88 ? -1.441 9.797 -5.862 1.00 89.31 88 LEU A CA 1
ATOM 703 C C . LEU A 1 88 ? -2.587 10.493 -6.620 1.00 89.31 88 LEU A C 1
ATOM 705 O O . LEU A 1 88 ? -3.161 11.447 -6.087 1.00 89.31 88 LEU A O 1
ATOM 709 N N . LYS A 1 89 ? -2.977 9.973 -7.791 1.00 88.00 89 LYS A N 1
ATOM 710 C CA . LYS A 1 89 ? -4.139 10.424 -8.580 1.00 88.00 89 LYS A CA 1
ATOM 711 C C . LYS A 1 89 ? -5.436 10.394 -7.780 1.00 88.00 89 LYS A C 1
ATOM 713 O O . LYS A 1 89 ? -6.207 11.342 -7.793 1.00 88.00 89 LYS A O 1
ATOM 718 N N . ARG A 1 90 ? -5.645 9.352 -6.967 1.00 87.69 90 ARG A N 1
ATOM 719 C CA . ARG A 1 90 ? -6.845 9.220 -6.112 1.00 87.69 90 ARG A CA 1
ATOM 720 C C . ARG A 1 90 ? -7.016 10.358 -5.100 1.00 87.69 90 ARG A C 1
ATOM 722 O O . ARG A 1 90 ? -8.108 10.516 -4.560 1.00 87.69 90 ARG A O 1
ATOM 729 N N . PHE A 1 91 ? -5.950 11.102 -4.815 1.00 87.69 91 PHE A N 1
ATOM 730 C CA . PHE A 1 91 ? -5.955 12.245 -3.904 1.00 87.69 91 PHE A CA 1
ATOM 731 C C . PHE A 1 91 ? -5.697 13.575 -4.624 1.00 87.69 91 PHE A C 1
ATOM 733 O O . PHE A 1 91 ? -5.455 14.573 -3.949 1.00 87.69 91 PHE A O 1
ATOM 740 N N . ASN A 1 92 ? -5.735 13.601 -5.963 1.00 87.19 92 ASN A N 1
ATOM 741 C CA . ASN A 1 92 ? -5.429 14.773 -6.793 1.00 87.19 92 ASN A CA 1
ATOM 742 C C . ASN A 1 92 ? -4.049 15.386 -6.484 1.00 87.19 92 ASN A C 1
ATOM 744 O O . ASN A 1 92 ? -3.861 16.600 -6.566 1.00 87.19 92 ASN A O 1
ATOM 748 N N . LEU A 1 93 ? -3.087 14.554 -6.068 1.00 87.00 93 LEU A N 1
ATOM 749 C CA . LEU A 1 93 ? -1.740 15.006 -5.707 1.00 87.00 93 LEU A CA 1
ATOM 750 C C . LEU A 1 93 ? -0.776 14.978 -6.889 1.00 87.00 93 LEU A C 1
ATOM 752 O O . LEU A 1 93 ? 0.243 15.662 -6.846 1.00 87.00 93 LEU A O 1
ATOM 756 N N . ARG A 1 94 ? -1.062 14.151 -7.899 1.00 86.25 94 ARG A N 1
ATOM 757 C CA . ARG A 1 94 ? -0.227 14.004 -9.088 1.00 86.25 94 ARG A CA 1
ATOM 758 C C . ARG A 1 94 ? -1.046 13.445 -10.242 1.00 86.25 94 ARG A C 1
ATOM 760 O O . ARG A 1 94 ? -1.679 12.411 -10.056 1.00 86.25 94 ARG A O 1
ATOM 767 N N . GLU A 1 95 ? -0.965 14.057 -11.417 1.00 87.06 95 GLU A N 1
ATOM 768 C CA . GLU A 1 95 ? -1.627 13.576 -12.641 1.00 87.06 95 GLU A CA 1
ATOM 769 C C . GLU A 1 95 ? -0.593 13.032 -13.631 1.00 87.06 95 GLU A C 1
ATOM 771 O O . GLU A 1 95 ? -0.279 13.640 -14.648 1.00 87.06 95 GLU A O 1
ATOM 776 N N . SER A 1 96 ? -0.019 11.870 -13.311 1.00 86.25 96 SER A N 1
ATOM 777 C CA . SER A 1 96 ? 0.958 11.186 -14.170 1.00 86.25 96 SER A CA 1
ATOM 778 C C . SER A 1 96 ? 0.736 9.672 -14.176 1.00 86.25 96 SER A C 1
ATOM 780 O O . SER A 1 96 ? -0.002 9.151 -13.339 1.00 86.25 96 SER A O 1
ATOM 782 N N . ASN A 1 97 ? 1.379 8.936 -15.080 1.00 88.56 97 ASN A N 1
ATOM 783 C CA . ASN A 1 97 ? 1.494 7.476 -15.004 1.00 88.56 97 ASN A CA 1
ATOM 784 C C . ASN A 1 97 ? 2.957 7.041 -14.870 1.00 88.56 97 ASN A C 1
ATOM 786 O O . ASN A 1 97 ? 3.874 7.863 -14.779 1.00 88.56 97 ASN A O 1
ATOM 790 N N . CYS A 1 98 ? 3.172 5.728 -14.800 1.00 89.69 98 CYS A N 1
ATOM 791 C CA . CYS A 1 98 ? 4.470 5.155 -15.124 1.00 89.69 98 CYS A CA 1
ATOM 792 C C . CYS A 1 98 ? 4.733 5.342 -16.624 1.00 89.69 98 CYS A C 1
ATOM 794 O O . CYS A 1 98 ? 3.824 5.127 -17.416 1.00 89.69 98 CYS A O 1
ATOM 796 N N . ARG A 1 99 ? 5.966 5.662 -17.028 1.00 90.38 99 ARG A N 1
ATOM 797 C CA . ARG A 1 99 ? 6.335 5.832 -18.450 1.00 90.38 99 ARG A CA 1
ATOM 798 C C . ARG A 1 99 ? 6.178 4.568 -19.301 1.00 90.38 99 ARG A C 1
ATOM 800 O O . ARG A 1 99 ? 6.136 4.662 -20.519 1.00 90.38 99 ARG A O 1
ATOM 807 N N . PHE A 1 100 ? 6.148 3.404 -18.656 1.00 85.62 100 PHE A N 1
ATOM 808 C CA . PHE A 1 100 ? 5.930 2.092 -19.277 1.00 85.62 100 PHE A CA 1
ATOM 809 C C . PHE A 1 100 ? 4.663 1.413 -18.748 1.00 85.62 100 PHE A C 1
ATOM 811 O O . PHE A 1 100 ? 4.497 0.211 -18.923 1.00 85.62 100 PHE A O 1
ATOM 818 N N . GLY A 1 101 ? 3.810 2.150 -18.033 1.00 76.12 101 GLY A N 1
ATOM 819 C CA . GLY A 1 101 ? 2.528 1.609 -17.608 1.00 76.12 101 GLY A CA 1
ATOM 820 C C . GLY A 1 101 ? 1.575 1.607 -18.789 1.00 76.12 101 GLY A C 1
ATOM 821 O O . GLY A 1 101 ? 1.405 2.643 -19.428 1.00 76.12 101 GLY A O 1
ATOM 822 N N . GLU A 1 102 ? 0.981 0.456 -19.089 1.00 65.38 102 GLU A N 1
ATOM 823 C CA . GLU A 1 102 ? 0.002 0.353 -20.176 1.00 65.38 102 GLU A CA 1
ATOM 824 C C . GLU A 1 102 ? -1.327 1.019 -19.775 1.00 65.38 102 GLU A C 1
ATOM 826 O O . GLU A 1 102 ? -2.002 1.580 -20.633 1.00 65.38 102 GLU A O 1
ATOM 831 N N . ASP A 1 103 ? -1.641 1.067 -18.467 1.00 62.91 103 ASP A N 1
ATOM 832 C CA . ASP A 1 103 ? -2.914 1.568 -17.940 1.00 62.91 103 ASP A CA 1
ATOM 833 C C . ASP A 1 103 ? -2.780 2.425 -16.663 1.00 62.91 103 ASP A C 1
ATOM 835 O O . ASP A 1 103 ? -1.976 2.174 -15.764 1.00 62.91 103 ASP A O 1
ATOM 839 N N . ALA A 1 104 ? -3.692 3.390 -16.497 1.00 56.75 104 ALA A N 1
ATOM 840 C CA . ALA A 1 104 ? -3.777 4.263 -15.316 1.00 56.75 104 ALA A CA 1
ATOM 841 C C . ALA A 1 104 ? -4.169 3.547 -14.000 1.00 56.75 104 ALA A C 1
ATOM 843 O O . ALA A 1 104 ? -4.127 4.161 -12.932 1.00 56.75 104 ALA A O 1
ATOM 844 N N . ASN A 1 105 ? -4.558 2.267 -14.061 1.00 60.69 105 ASN A N 1
ATOM 845 C CA . ASN A 1 105 ? -5.042 1.472 -12.921 1.00 60.69 105 ASN A CA 1
ATOM 846 C C . ASN A 1 105 ? -3.983 0.548 -12.309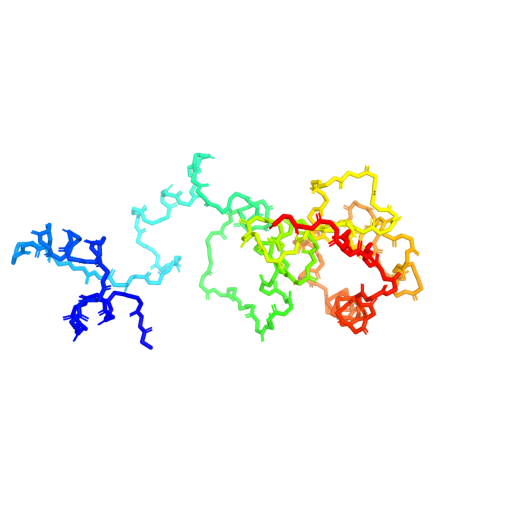 1.00 60.69 105 ASN A C 1
ATOM 848 O O . ASN A 1 105 ? -4.280 -0.299 -11.460 1.00 60.69 105 ASN A O 1
ATOM 852 N N . GLU A 1 106 ? -2.733 0.712 -12.715 1.00 69.88 106 GLU A N 1
ATOM 853 C CA . GLU A 1 106 ? -1.636 -0.091 -12.217 1.00 69.88 106 GLU A CA 1
ATOM 854 C C . GLU A 1 106 ? -1.232 0.346 -10.801 1.00 69.88 106 GLU A C 1
ATOM 856 O O . GLU A 1 106 ? -0.507 1.315 -10.566 1.00 69.88 106 GLU A O 1
ATOM 861 N N . GLY A 1 107 ? -1.764 -0.379 -9.813 1.00 83.69 107 GLY A N 1
ATOM 862 C CA . GLY A 1 107 ? -1.355 -0.266 -8.418 1.00 83.69 107 GLY A CA 1
ATOM 863 C C . GLY A 1 107 ? 0.079 -0.745 -8.193 1.00 83.69 107 GLY A C 1
ATOM 864 O O . GLY A 1 107 ? 0.861 -0.959 -9.116 1.00 83.69 107 GLY A O 1
ATOM 865 N N . ILE A 1 108 ? 0.432 -0.988 -6.935 1.00 89.19 108 ILE A N 1
ATOM 866 C CA . ILE A 1 108 ? 1.816 -1.317 -6.583 1.00 89.19 108 ILE A CA 1
ATOM 867 C C . ILE A 1 108 ? 2.374 -2.559 -7.298 1.00 89.19 108 ILE A C 1
ATOM 869 O O . ILE A 1 108 ? 3.579 -2.672 -7.490 1.00 89.19 108 ILE A O 1
ATOM 873 N N . GLN A 1 109 ? 1.499 -3.473 -7.719 1.00 88.94 109 GLN A N 1
ATOM 874 C CA . GLN A 1 109 ? 1.864 -4.712 -8.401 1.00 88.94 109 GLN A CA 1
ATOM 875 C C . GLN A 1 109 ? 2.646 -4.477 -9.700 1.00 88.94 109 GLN A C 1
ATOM 877 O O . GLN A 1 109 ? 3.589 -5.220 -9.951 1.00 88.94 109 GLN A O 1
ATOM 882 N N . HIS A 1 110 ? 2.350 -3.415 -10.457 1.00 90.06 110 HIS A N 1
ATOM 883 C CA . HIS A 1 110 ? 3.137 -3.056 -11.641 1.00 90.06 110 HIS A CA 1
ATOM 884 C C . HIS A 1 110 ? 4.610 -2.865 -11.305 1.00 90.06 110 HIS A C 1
ATOM 886 O O . HIS A 1 110 ? 5.469 -3.517 -11.887 1.00 90.06 110 HIS A O 1
ATOM 892 N N . TYR A 1 111 ? 4.909 -2.074 -10.279 1.00 90.38 111 TYR A N 1
ATOM 893 C CA . TYR A 1 111 ? 6.287 -1.810 -9.867 1.00 90.38 111 TYR A CA 1
ATOM 894 C C . TYR A 1 111 ? 7.018 -3.034 -9.318 1.00 90.38 111 TYR A C 1
ATOM 896 O O . TYR A 1 111 ? 8.240 -3.046 -9.256 1.00 90.38 111 TYR A O 1
ATOM 904 N N . ILE A 1 112 ? 6.278 -4.052 -8.891 1.00 90.25 112 ILE A N 1
ATOM 905 C CA . ILE A 1 112 ? 6.841 -5.255 -8.284 1.00 90.25 112 ILE A CA 1
ATOM 906 C C . ILE A 1 112 ? 7.091 -6.334 -9.339 1.00 90.25 112 ILE A C 1
ATOM 908 O O . ILE A 1 112 ? 8.055 -7.085 -9.216 1.00 90.25 112 ILE A O 1
ATOM 912 N N . TYR A 1 113 ? 6.209 -6.445 -10.334 1.00 89.50 113 TYR A N 1
ATOM 913 C CA . TYR A 1 113 ? 6.179 -7.594 -11.238 1.00 89.50 113 TYR A CA 1
ATOM 914 C C . TYR A 1 113 ? 6.411 -7.254 -12.708 1.00 89.50 113 TYR A C 1
ATOM 916 O O . TYR A 1 113 ? 6.869 -8.133 -13.434 1.00 89.50 113 TYR A O 1
ATOM 924 N N . TRP A 1 114 ? 6.052 -6.050 -13.158 1.00 88.94 114 TRP A N 1
ATOM 925 C CA . TRP A 1 114 ? 5.871 -5.780 -14.591 1.00 88.94 114 TRP A CA 1
ATOM 926 C C . TRP A 1 114 ? 6.595 -4.538 -15.102 1.00 88.94 114 TRP A C 1
ATOM 928 O O . TRP A 1 114 ? 6.790 -4.427 -16.304 1.00 88.94 114 TRP A O 1
ATOM 938 N N . CYS A 1 115 ? 7.006 -3.620 -14.226 1.00 90.62 115 CYS A N 1
ATOM 939 C CA . CYS A 1 115 ? 7.661 -2.376 -14.610 1.00 90.62 115 CYS A CA 1
ATOM 940 C C . CYS A 1 115 ? 9.061 -2.648 -15.190 1.00 90.62 115 CYS A C 1
ATOM 942 O O . CYS A 1 115 ? 9.978 -2.929 -14.412 1.00 90.62 115 CYS A O 1
ATOM 944 N N . PRO A 1 116 ? 9.289 -2.469 -16.507 1.00 90.06 116 PRO A N 1
ATOM 945 C CA . PRO A 1 116 ? 10.585 -2.779 -17.119 1.00 90.06 116 PRO A CA 1
ATOM 946 C C . PRO A 1 116 ? 11.711 -1.871 -16.607 1.00 90.06 116 PRO A C 1
ATOM 948 O O . PRO A 1 116 ? 12.881 -2.242 -16.604 1.00 90.06 116 PRO A O 1
ATOM 951 N N . LEU A 1 117 ? 11.364 -0.675 -16.119 1.00 91.31 117 LEU A N 1
ATOM 952 C CA . LEU A 1 117 ? 12.314 0.259 -15.504 1.00 91.31 117 LEU A CA 1
ATOM 953 C C . LEU A 1 117 ? 12.858 -0.218 -14.152 1.00 91.31 117 LEU A C 1
ATOM 955 O O . LEU A 1 117 ? 13.804 0.373 -13.633 1.00 91.31 117 LEU A O 1
ATOM 959 N N . LEU A 1 118 ? 12.266 -1.265 -13.575 1.00 90.69 118 LEU A N 1
ATOM 960 C CA . LEU A 1 118 ? 12.667 -1.852 -12.300 1.00 90.69 118 LEU A CA 1
ATOM 961 C C . LEU A 1 118 ? 13.241 -3.269 -12.453 1.00 90.69 118 LEU A C 1
ATOM 963 O O . LEU A 1 118 ? 13.627 -3.863 -11.446 1.00 90.69 118 LEU A O 1
ATOM 967 N N . ASP A 1 119 ? 13.377 -3.784 -13.681 1.00 85.94 119 ASP A N 1
ATOM 968 C CA . ASP A 1 119 ? 13.904 -5.132 -13.956 1.00 85.94 119 ASP A CA 1
ATOM 969 C C . ASP A 1 119 ? 15.302 -5.345 -13.371 1.00 85.94 119 ASP A C 1
ATOM 971 O O . ASP A 1 119 ? 15.601 -6.401 -12.819 1.00 85.94 119 ASP A O 1
ATOM 975 N N . SER A 1 120 ? 16.157 -4.319 -13.406 1.00 85.62 120 SER A N 1
ATOM 976 C CA . SER A 1 120 ? 17.507 -4.385 -12.830 1.00 85.62 120 SER A CA 1
ATOM 977 C C . SER A 1 120 ? 17.515 -4.603 -11.310 1.00 85.62 120 SER A C 1
ATOM 979 O O . SER A 1 120 ? 18.510 -5.072 -10.757 1.00 85.62 120 SER A O 1
ATOM 981 N N . CYS A 1 121 ? 16.411 -4.278 -10.632 1.00 82.94 121 CYS A N 1
ATOM 982 C CA . CYS A 1 121 ? 16.230 -4.438 -9.193 1.00 82.94 121 CYS A CA 1
ATOM 983 C C . CYS A 1 121 ? 15.504 -5.742 -8.824 1.00 82.94 121 CYS A C 1
ATOM 985 O O . CYS A 1 121 ? 15.345 -6.010 -7.631 1.00 82.94 121 CYS A O 1
ATOM 987 N N . SER A 1 122 ? 15.056 -6.529 -9.810 1.00 84.12 122 SER A N 1
ATOM 988 C CA . SER A 1 122 ? 14.235 -7.724 -9.608 1.00 84.12 122 SER A CA 1
ATOM 989 C C . SER A 1 122 ? 14.937 -8.989 -10.108 1.00 84.12 122 SER A C 1
ATOM 991 O O . SER A 1 122 ? 15.151 -9.208 -11.295 1.00 84.12 122 SER A O 1
ATOM 993 N N . SER A 1 123 ? 15.302 -9.854 -9.172 1.00 86.06 123 SER A N 1
ATOM 994 C CA . SER A 1 123 ? 16.044 -11.097 -9.387 1.00 86.06 123 SER A CA 1
ATOM 995 C C . SER A 1 123 ? 15.369 -12.311 -8.735 1.00 86.06 123 SER A C 1
ATOM 997 O O . SER A 1 123 ? 15.408 -13.414 -9.290 1.00 86.06 123 SER A O 1
ATOM 999 N N . ILE A 1 124 ? 14.717 -12.128 -7.579 1.00 88.50 124 ILE A N 1
ATOM 1000 C CA . ILE A 1 124 ? 14.072 -13.192 -6.796 1.00 88.50 124 ILE A CA 1
ATOM 1001 C C . ILE A 1 124 ? 12.550 -13.170 -6.997 1.00 88.50 124 ILE A C 1
ATOM 1003 O O . ILE A 1 124 ? 11.927 -14.228 -7.133 1.00 88.50 124 ILE A O 1
ATOM 1007 N N . ILE A 1 125 ? 11.935 -11.990 -6.987 1.00 91.25 125 ILE A N 1
ATOM 1008 C CA . ILE A 1 125 ? 10.493 -11.802 -7.146 1.00 91.25 125 ILE A CA 1
ATOM 1009 C C . ILE A 1 125 ? 10.121 -11.917 -8.624 1.00 91.25 125 ILE A C 1
ATOM 1011 O O . ILE A 1 125 ? 10.711 -11.286 -9.490 1.00 91.25 125 ILE A O 1
ATOM 1015 N N . ARG A 1 126 ? 9.121 -12.750 -8.919 1.00 88.38 126 ARG A N 1
ATOM 1016 C CA . ARG A 1 126 ? 8.630 -12.994 -10.280 1.00 88.38 126 ARG A CA 1
ATOM 1017 C C . ARG A 1 126 ? 7.112 -12.842 -10.340 1.00 88.38 126 ARG A C 1
ATOM 1019 O O . ARG A 1 126 ? 6.454 -13.070 -9.313 1.00 88.38 126 ARG A O 1
ATOM 1026 N N . PRO A 1 127 ? 6.543 -12.525 -11.519 1.00 88.50 127 PRO A N 1
ATOM 1027 C CA . PRO A 1 127 ? 5.104 -12.608 -11.735 1.00 88.50 127 PRO A CA 1
ATOM 1028 C C . PRO A 1 127 ? 4.542 -13.956 -11.259 1.00 88.50 127 PRO A C 1
ATOM 1030 O O . PRO A 1 127 ? 5.148 -15.007 -11.471 1.00 88.50 127 PRO A O 1
ATOM 1033 N N . GLY A 1 128 ? 3.398 -13.922 -10.573 1.00 86.38 128 GLY A N 1
ATOM 1034 C CA . GLY A 1 128 ? 2.740 -15.106 -10.003 1.00 86.38 128 GLY A CA 1
ATOM 1035 C C . GLY A 1 128 ? 3.074 -15.397 -8.535 1.00 86.38 128 GLY A C 1
ATOM 1036 O O . GLY A 1 128 ? 2.306 -16.091 -7.869 1.00 86.38 128 GLY A O 1
ATOM 1037 N N . VAL A 1 129 ? 4.149 -14.828 -7.975 1.00 91.00 129 VAL A N 1
ATOM 1038 C CA . VAL A 1 129 ? 4.388 -14.884 -6.523 1.00 91.00 129 VAL A CA 1
ATOM 1039 C C . VAL A 1 129 ? 3.488 -13.865 -5.834 1.00 91.00 129 VAL A C 1
ATOM 1041 O O . VAL A 1 129 ? 3.682 -12.664 -5.991 1.00 91.00 129 VAL A O 1
ATOM 1044 N N . SER A 1 130 ? 2.529 -14.318 -5.029 1.00 92.00 130 SER A N 1
ATOM 1045 C CA . SER A 1 130 ? 1.636 -13.412 -4.296 1.00 92.00 130 SER A CA 1
ATOM 1046 C C . SER A 1 130 ? 2.392 -12.530 -3.293 1.00 92.00 130 SER A C 1
ATOM 1048 O O . SER A 1 130 ? 3.380 -12.949 -2.684 1.00 92.00 130 SER A O 1
ATOM 1050 N N . ILE A 1 131 ? 1.871 -11.327 -3.030 1.00 91.88 131 ILE A N 1
ATOM 1051 C CA . ILE A 1 131 ? 2.397 -10.439 -1.978 1.00 91.88 131 ILE A CA 1
ATOM 1052 C C . ILE A 1 131 ? 2.449 -11.164 -0.623 1.00 91.88 131 ILE A C 1
ATOM 1054 O O . ILE A 1 131 ? 3.417 -11.026 0.119 1.00 91.88 131 ILE A O 1
ATOM 1058 N N . GLY A 1 132 ? 1.452 -11.999 -0.311 1.00 92.19 132 GLY A N 1
ATOM 1059 C CA . GLY A 1 132 ? 1.438 -12.798 0.917 1.00 92.19 132 GLY A CA 1
ATOM 1060 C C . GLY A 1 132 ? 2.640 -13.742 1.041 1.00 92.19 132 GLY A C 1
ATOM 1061 O O . GLY A 1 132 ? 3.189 -13.874 2.132 1.00 92.19 132 GLY A O 1
ATOM 1062 N N . GLN A 1 133 ? 3.087 -14.348 -0.064 1.00 91.81 133 GLN A N 1
ATOM 1063 C CA . GLN A 1 133 ? 4.286 -15.194 -0.100 1.00 91.81 133 GLN A CA 1
ATOM 1064 C C . GLN A 1 133 ? 5.579 -14.375 -0.014 1.00 91.81 133 GLN A C 1
ATOM 1066 O O . GLN A 1 133 ? 6.515 -14.798 0.662 1.00 91.81 133 GLN A O 1
ATOM 1071 N N . ILE A 1 134 ? 5.635 -13.191 -0.639 1.00 92.75 134 ILE A N 1
ATOM 1072 C CA . ILE A 1 134 ? 6.773 -12.262 -0.499 1.00 92.75 134 ILE A CA 1
ATOM 1073 C C . ILE A 1 134 ? 6.990 -11.925 0.979 1.00 92.75 134 ILE A C 1
ATOM 1075 O O . ILE A 1 134 ? 8.110 -12.005 1.471 1.00 92.75 134 ILE A O 1
ATOM 1079 N N . LEU A 1 135 ? 5.913 -11.630 1.710 1.00 92.06 135 LEU A N 1
ATOM 1080 C CA . LEU A 1 135 ? 5.957 -11.245 3.125 1.00 92.06 135 LEU A CA 1
ATOM 1081 C C . LEU A 1 135 ? 6.337 -12.383 4.088 1.00 92.06 135 LEU A C 1
ATOM 1083 O O . LEU A 1 135 ? 6.513 -12.132 5.279 1.00 92.06 135 LEU A O 1
ATOM 1087 N N . GLN A 1 136 ? 6.467 -13.617 3.602 1.00 91.19 136 GLN A N 1
ATOM 1088 C CA . GLN A 1 136 ? 6.912 -14.766 4.396 1.00 91.19 136 GLN A CA 1
ATOM 1089 C C . GLN A 1 136 ? 8.404 -15.076 4.209 1.00 91.19 136 GLN A C 1
ATOM 1091 O O . GLN A 1 136 ? 8.959 -15.874 4.961 1.00 91.19 136 GLN A O 1
ATOM 1096 N N . ASP A 1 137 ? 9.073 -14.435 3.248 1.00 93.94 137 ASP A N 1
ATOM 1097 C CA . ASP A 1 137 ? 10.466 -14.703 2.895 1.00 93.94 137 ASP A CA 1
ATOM 1098 C C . ASP A 1 137 ? 11.328 -13.449 3.097 1.00 93.94 137 ASP A C 1
ATOM 1100 O O . ASP A 1 137 ? 11.111 -12.405 2.482 1.00 93.94 137 ASP A O 1
ATOM 1104 N N . LYS A 1 138 ? 12.351 -13.551 3.955 1.00 93.75 138 LYS A N 1
ATOM 1105 C CA . LYS A 1 138 ? 13.229 -12.421 4.298 1.00 93.75 138 LYS A CA 1
ATOM 1106 C C . LYS A 1 138 ? 14.013 -11.880 3.098 1.00 93.75 138 LYS A C 1
ATOM 1108 O O . LYS A 1 138 ? 14.235 -10.672 3.029 1.00 93.75 138 LYS A O 1
ATOM 1113 N N . ASN A 1 139 ? 14.428 -12.742 2.171 1.00 95.12 139 ASN A N 1
ATOM 1114 C CA . ASN A 1 139 ? 15.178 -12.330 0.985 1.00 95.12 139 ASN A CA 1
ATOM 1115 C C . ASN A 1 139 ? 14.261 -11.608 0.002 1.00 95.12 139 ASN A C 1
ATOM 1117 O O . ASN A 1 139 ? 14.626 -10.542 -0.493 1.00 95.12 139 ASN A O 1
ATOM 1121 N N . LYS A 1 140 ? 13.037 -12.119 -0.187 1.00 94.38 140 LYS A N 1
ATOM 1122 C CA . LYS A 1 140 ? 12.021 -11.430 -0.992 1.00 94.38 140 LYS A CA 1
ATOM 1123 C C . LYS A 1 140 ? 11.664 -10.082 -0.373 1.00 94.38 140 LYS A C 1
ATOM 1125 O O . LYS A 1 140 ? 11.688 -9.089 -1.077 1.00 94.38 140 LYS A O 1
ATOM 1130 N N . ILE A 1 141 ? 11.454 -9.994 0.944 1.00 93.88 141 ILE A N 1
ATOM 1131 C CA . ILE A 1 141 ? 11.238 -8.708 1.640 1.00 93.88 141 ILE A CA 1
ATOM 1132 C C . ILE A 1 141 ? 12.393 -7.726 1.401 1.00 93.88 141 ILE A C 1
ATOM 1134 O O . ILE A 1 141 ? 12.155 -6.527 1.252 1.00 93.88 141 ILE A O 1
ATOM 1138 N N . LYS A 1 142 ? 13.644 -8.198 1.403 1.00 94.50 142 LYS A N 1
ATOM 1139 C CA . LYS A 1 142 ? 14.812 -7.337 1.186 1.00 94.50 142 LYS A CA 1
ATOM 1140 C C . LYS A 1 142 ? 14.832 -6.771 -0.232 1.00 94.50 142 LYS A C 1
ATOM 1142 O O . LYS A 1 142 ? 14.950 -5.558 -0.384 1.00 94.50 142 LYS A 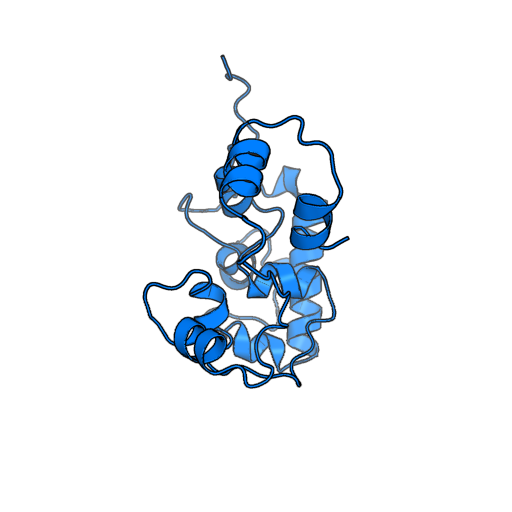O 1
ATOM 1147 N N . GLU A 1 143 ? 14.692 -7.626 -1.239 1.00 94.19 143 GLU A N 1
ATOM 1148 C CA . GLU A 1 143 ? 14.617 -7.200 -2.639 1.00 94.19 143 GLU A CA 1
ATOM 1149 C C . GLU A 1 143 ? 13.439 -6.257 -2.865 1.00 94.19 143 GLU A C 1
ATOM 1151 O O . GLU A 1 143 ? 13.582 -5.178 -3.425 1.00 94.19 143 GLU A O 1
ATOM 1156 N N . PHE A 1 144 ? 12.294 -6.606 -2.302 1.00 92.69 144 PHE A N 1
ATOM 1157 C CA . PHE A 1 144 ? 11.092 -5.807 -2.372 1.00 92.69 144 PHE A CA 1
ATOM 1158 C C . PHE A 1 144 ? 11.264 -4.380 -1.840 1.00 92.69 144 PHE A C 1
ATOM 1160 O O . PHE A 1 144 ? 10.860 -3.406 -2.473 1.00 92.69 144 PHE A O 1
ATOM 1167 N N . LYS A 1 145 ? 11.908 -4.238 -0.676 1.00 94.12 145 LYS A N 1
ATOM 1168 C CA . LYS A 1 145 ? 12.265 -2.923 -0.128 1.00 94.12 145 LYS A CA 1
ATOM 1169 C C . LYS A 1 145 ? 13.253 -2.193 -1.041 1.00 94.12 145 LYS A C 1
ATOM 1171 O O . LYS A 1 145 ? 13.159 -0.976 -1.162 1.00 94.12 145 LYS A O 1
ATOM 1176 N N . SER A 1 146 ? 14.175 -2.916 -1.679 1.00 94.69 146 SER A N 1
ATOM 1177 C CA . SER A 1 146 ? 15.125 -2.353 -2.646 1.00 94.69 146 SER A CA 1
ATOM 1178 C C . SER A 1 146 ? 14.413 -1.760 -3.862 1.00 94.69 146 SER A C 1
ATOM 1180 O O . SER A 1 146 ? 14.675 -0.610 -4.200 1.00 94.69 146 SER A O 1
ATOM 1182 N N . ILE A 1 147 ? 13.463 -2.494 -4.449 1.00 93.88 147 ILE A N 1
ATOM 1183 C CA . ILE A 1 147 ? 12.644 -2.041 -5.582 1.00 93.88 147 ILE A CA 1
ATOM 1184 C C . ILE A 1 147 ? 11.918 -0.734 -5.232 1.00 93.88 147 ILE A C 1
ATOM 1186 O O . ILE A 1 147 ? 12.017 0.250 -5.960 1.00 93.88 147 ILE A O 1
ATOM 1190 N N . LEU A 1 148 ? 11.236 -0.683 -4.081 1.00 93.12 148 LEU A N 1
ATOM 1191 C CA . LEU A 1 148 ? 10.478 0.509 -3.678 1.00 93.12 148 LEU A CA 1
ATOM 1192 C C . LEU A 1 148 ? 11.374 1.705 -3.359 1.00 93.12 148 LEU A C 1
ATOM 1194 O O . LEU A 1 148 ? 11.046 2.833 -3.714 1.00 93.12 148 LEU A O 1
ATOM 1198 N N . ASN A 1 149 ? 12.517 1.473 -2.715 1.00 94.19 149 ASN A N 1
ATOM 1199 C CA . ASN A 1 149 ? 13.489 2.537 -2.491 1.00 94.19 149 ASN A CA 1
ATOM 1200 C C . ASN A 1 149 ? 14.029 3.074 -3.818 1.00 94.19 149 ASN A C 1
ATOM 1202 O O . ASN A 1 149 ? 14.156 4.286 -3.968 1.00 94.19 149 ASN A O 1
ATOM 1206 N N . PHE A 1 150 ? 14.331 2.206 -4.785 1.00 94.50 150 PHE A N 1
ATOM 1207 C CA . PHE A 1 150 ? 14.774 2.647 -6.103 1.00 94.50 150 PHE A CA 1
ATOM 1208 C C . PHE A 1 150 ? 13.693 3.489 -6.787 1.00 94.50 150 PHE A C 1
ATOM 1210 O O . PHE A 1 150 ? 13.977 4.614 -7.194 1.00 94.50 150 PHE A O 1
ATOM 1217 N N . LEU A 1 151 ? 12.451 2.996 -6.813 1.00 92.56 151 LEU A N 1
ATOM 1218 C CA . LEU A 1 151 ? 11.292 3.706 -7.352 1.00 92.56 151 LEU A CA 1
ATOM 1219 C C . LEU A 1 151 ? 11.157 5.119 -6.771 1.00 92.56 151 LEU A C 1
ATOM 1221 O O . LEU A 1 151 ? 10.992 6.086 -7.510 1.00 92.56 151 LEU A O 1
ATOM 1225 N N . TYR A 1 152 ? 11.241 5.252 -5.447 1.00 91.75 152 TYR A N 1
ATOM 1226 C CA . TYR A 1 152 ? 11.049 6.536 -4.772 1.00 91.75 152 TYR A CA 1
ATOM 1227 C C . TYR A 1 152 ? 12.215 7.507 -4.953 1.00 91.75 152 TYR A C 1
ATOM 1229 O O . TYR A 1 152 ? 11.996 8.714 -4.903 1.00 91.75 152 TYR A O 1
ATOM 1237 N N . ASN A 1 153 ? 13.423 7.010 -5.216 1.00 93.62 153 ASN A N 1
ATOM 1238 C CA . ASN A 1 153 ? 14.575 7.860 -5.515 1.00 93.62 153 ASN A CA 1
ATOM 1239 C C . ASN A 1 153 ? 14.663 8.265 -6.999 1.00 93.62 153 ASN A C 1
ATOM 1241 O O . ASN A 1 153 ? 15.315 9.257 -7.301 1.00 93.62 153 ASN A O 1
ATOM 1245 N N . HIS A 1 154 ? 13.984 7.554 -7.907 1.00 93.56 154 HIS A N 1
ATOM 1246 C CA . HIS A 1 154 ? 14.054 7.779 -9.362 1.00 93.56 154 HIS A CA 1
ATOM 1247 C C . HIS A 1 154 ? 12.687 8.118 -9.975 1.00 93.56 154 HIS A C 1
ATOM 1249 O O . HIS A 1 154 ? 12.396 7.809 -11.129 1.00 93.56 154 HIS A O 1
ATOM 1255 N N . GLN A 1 155 ? 11.812 8.773 -9.206 1.00 91.25 155 GLN A N 1
ATOM 1256 C CA . GLN A 1 155 ? 10.451 9.090 -9.653 1.00 91.25 155 GLN A CA 1
ATOM 1257 C C . GLN A 1 155 ? 10.410 9.937 -10.930 1.00 91.25 155 GLN A C 1
ATOM 1259 O O . GLN A 1 155 ? 9.474 9.797 -11.708 1.00 91.25 155 GLN A O 1
ATOM 1264 N N . GLN A 1 156 ? 11.395 10.810 -11.159 1.00 90.38 156 GLN A N 1
ATOM 1265 C CA . GLN A 1 156 ? 11.434 11.653 -12.360 1.00 90.38 156 GLN A CA 1
ATOM 1266 C C . GLN A 1 156 ? 11.768 10.860 -13.627 1.00 90.38 156 GLN A C 1
ATOM 1268 O O . GLN A 1 156 ? 11.283 11.194 -14.709 1.00 90.38 156 GLN A O 1
ATOM 1273 N N . ASP A 1 157 ? 12.544 9.789 -13.482 1.00 91.88 157 ASP A N 1
ATOM 1274 C CA . ASP A 1 157 ? 12.944 8.914 -14.582 1.00 91.88 157 ASP A CA 1
ATOM 1275 C C . ASP A 1 157 ? 11.891 7.839 -14.859 1.00 91.88 157 ASP A C 1
ATOM 1277 O O . ASP A 1 157 ? 11.786 7.355 -15.980 1.00 91.88 157 ASP A O 1
ATOM 1281 N N . ILE A 1 158 ? 11.098 7.475 -13.845 1.00 91.25 158 ILE A N 1
ATOM 1282 C CA . ILE A 1 158 ? 10.106 6.396 -13.926 1.00 91.25 158 ILE A CA 1
ATOM 1283 C C . ILE A 1 158 ? 8.709 6.918 -14.259 1.00 91.25 158 ILE A C 1
ATOM 1285 O O . ILE A 1 158 ? 7.959 6.263 -14.986 1.00 91.25 158 ILE A O 1
ATOM 1289 N N . PHE A 1 159 ? 8.332 8.083 -13.739 1.00 91.50 159 PHE A N 1
ATOM 1290 C CA . PHE A 1 159 ? 7.004 8.650 -13.952 1.00 91.50 159 PHE A CA 1
ATOM 1291 C C . PHE A 1 159 ? 7.008 9.643 -15.105 1.00 91.50 159 PHE A C 1
ATOM 1293 O O . PHE A 1 159 ? 8.012 10.302 -15.382 1.00 91.50 159 PHE A O 1
ATOM 1300 N N . GLU A 1 160 ? 5.870 9.743 -15.781 1.00 89.62 160 GLU A N 1
ATOM 1301 C CA . GLU A 1 160 ? 5.633 10.783 -16.774 1.00 89.62 160 GLU A CA 1
ATOM 1302 C C . GLU A 1 160 ? 5.770 12.167 -16.124 1.00 89.62 160 GLU A C 1
ATOM 1304 O O . GLU A 1 160 ? 5.479 12.360 -14.932 1.00 89.62 160 GLU A O 1
ATOM 1309 N N . GLN A 1 161 ? 6.236 13.130 -16.918 1.00 83.06 161 GLN A N 1
ATOM 1310 C CA . GLN A 1 161 ? 6.194 14.531 -16.521 1.00 83.06 161 GLN A CA 1
ATOM 1311 C C . GLN A 1 161 ? 4.734 14.977 -16.477 1.00 83.06 161 GLN A C 1
ATOM 1313 O O . GLN A 1 161 ? 3.944 14.604 -17.342 1.00 83.06 161 GLN A O 1
ATOM 1318 N N . GLU A 1 162 ? 4.373 15.762 -15.466 1.00 71.94 162 GLU A N 1
ATOM 1319 C CA . GLU A 1 162 ? 3.042 16.361 -15.427 1.00 71.94 162 GLU A CA 1
ATOM 1320 C C . GLU A 1 162 ? 2.911 17.349 -16.590 1.00 71.94 162 GLU A C 1
ATOM 1322 O O . GLU A 1 162 ? 3.807 18.167 -16.817 1.00 71.94 162 GLU A O 1
ATOM 1327 N N . SER A 1 163 ? 1.809 17.274 -17.337 1.00 63.38 163 SER A N 1
ATOM 1328 C CA . SER A 1 163 ? 1.505 18.275 -18.356 1.00 63.38 163 SER A CA 1
ATOM 1329 C C . SER A 1 163 ? 1.400 19.649 -17.690 1.00 63.38 163 SER A C 1
ATOM 1331 O O . SER A 1 163 ? 0.651 19.820 -16.727 1.00 63.38 163 SER A O 1
ATOM 1333 N N . VAL A 1 164 ? 2.147 20.624 -18.210 1.00 58.50 164 VAL A N 1
ATOM 1334 C CA . VAL A 1 164 ? 2.199 22.006 -17.694 1.00 58.50 164 VAL A CA 1
ATOM 1335 C C . VAL A 1 164 ? 0.865 22.746 -17.898 1.00 58.50 164 VAL A C 1
ATOM 1337 O O . VAL A 1 164 ? 0.625 23.779 -17.278 1.00 58.50 164 VAL A O 1
ATOM 1340 N N . ASP A 1 165 ? -0.043 22.182 -18.691 1.00 51.97 165 ASP A N 1
ATOM 1341 C CA . ASP A 1 165 ? -1.377 22.722 -18.921 1.00 51.97 165 ASP A CA 1
ATOM 1342 C C . ASP A 1 165 ? -2.327 22.325 -17.783 1.00 51.97 165 ASP A C 1
ATOM 1344 O O . ASP A 1 165 ? -3.098 21.369 -17.878 1.00 51.97 165 ASP A O 1
ATOM 1348 N N . ARG A 1 166 ? -2.271 23.072 -16.679 1.00 52.75 166 ARG A N 1
ATOM 1349 C CA . ARG A 1 166 ? -3.361 23.115 -15.699 1.00 52.75 166 ARG A CA 1
ATOM 1350 C C . ARG A 1 166 ? -4.000 24.514 -15.772 1.00 52.75 166 ARG A C 1
ATOM 1352 O O . ARG A 1 166 ? -3.248 25.481 -15.648 1.00 52.75 166 ARG A O 1
ATOM 1359 N N . PRO A 1 167 ? -5.317 24.642 -16.025 1.00 49.00 167 PRO A N 1
ATOM 1360 C CA . PRO A 1 167 ? -6.011 25.929 -15.955 1.00 49.00 167 PRO A CA 1
ATOM 1361 C C . PRO A 1 167 ? -6.011 26.515 -14.537 1.00 49.00 167 PRO A C 1
ATOM 1363 O O . PRO A 1 167 ? -5.919 25.727 -13.563 1.00 49.00 167 PRO A O 1
#

Foldseek 3Di:
DDPVVCLVPDDDPDVVSVVVNVVDDPVDDDDDDDQQPPDVVSLVLLQDPPHPQVQLCVLPVDRDPPDDDPDPLLVCNSRLHDDAQLRCVVVVNDDKHFPPDPDSNDTPVCLQEPQPVLVVLDDPGYPPQDSNNCVVDPVSVVSSVVSRVVCVVCVVVTIDDGDPDDD

Secondary structure (DSSP, 8-state):
--HHHHHHHSPPSSHHHHHHHHH--TT-------TTSS-HHHHHHHT-TTSS-HHHHHH--S--SS-----HHHHHHHHT-SSSHHHHHTTTS----BTT-SSTT--HHHHHHT-GGGGGG-SS--TT--HHHHTT-HHHHHHHHHHHHHHHH-HHHHBPPPPS---

Radius of gyration: 19.8 Å; chains: 1; bounding box: 43×41×46 Å